Protein AF-A0ABD6IVL5-F1 (afdb_monomer)

Sequence (147 aa):
SGTNAHTIIEQAPPTEAEEPATAPGGLLPWVLSAKSGAALRDQARQLLAHVQDGTSPADVGFSLATTRSALRHRAAVIGETDDELRRELGLLAAGTPSPGVVQGRPGGKTGFLFSGQGSQRLGMGRELYEAFPVFADAYDEVCARLD

Structure (mmCIF, N/CA/C/O backbone):
data_AF-A0ABD6IVL5-F1
#
_entry.id   AF-A0ABD6IVL5-F1
#
loop_
_atom_site.group_PDB
_atom_site.id
_atom_site.type_symb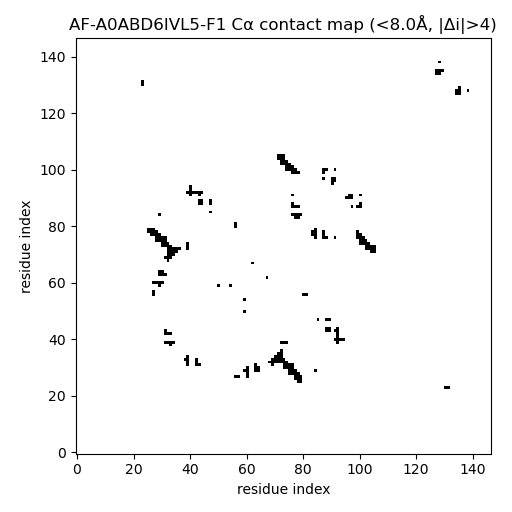ol
_atom_site.label_atom_id
_atom_site.label_alt_id
_atom_site.label_comp_id
_atom_site.label_asym_id
_atom_site.label_entity_id
_atom_site.label_seq_id
_atom_site.pdbx_PDB_ins_code
_atom_site.Cartn_x
_atom_site.Cartn_y
_atom_site.Cartn_z
_atom_site.occupancy
_atom_site.B_iso_or_equiv
_atom_site.auth_seq_id
_atom_site.auth_comp_id
_atom_site.auth_asym_id
_atom_site.auth_atom_id
_atom_site.pdbx_PDB_model_num
ATOM 1 N N . SER A 1 1 ? -44.577 -12.792 26.506 1.00 63.56 1 SER A N 1
ATOM 2 C CA . SER A 1 1 ? -43.918 -13.898 25.789 1.00 63.56 1 SER A CA 1
ATOM 3 C C . SER A 1 1 ? -42.431 -13.602 25.794 1.00 63.56 1 SER A C 1
ATOM 5 O O . SER A 1 1 ? -42.039 -12.621 25.179 1.00 63.56 1 SER A O 1
ATOM 7 N N . GLY A 1 2 ? -41.642 -14.296 26.618 1.00 74.25 2 GLY A N 1
ATOM 8 C CA . GLY A 1 2 ? -40.198 -14.061 26.731 1.00 74.25 2 GLY A CA 1
ATOM 9 C C . GLY A 1 2 ? -39.447 -15.078 25.882 1.00 74.25 2 GLY A C 1
ATOM 10 O O . GLY A 1 2 ? -39.468 -16.261 26.207 1.00 74.25 2 GLY A O 1
ATOM 11 N N . THR A 1 3 ? -38.835 -14.635 24.784 1.00 77.56 3 THR A N 1
ATOM 12 C CA . THR A 1 3 ? -38.035 -15.505 23.913 1.00 77.56 3 THR A CA 1
ATOM 13 C C . THR A 1 3 ? -36.635 -15.645 24.501 1.00 77.56 3 THR A C 1
ATOM 15 O O . THR A 1 3 ? -35.850 -14.702 24.449 1.00 77.56 3 THR A O 1
ATOM 18 N N . ASN A 1 4 ? -36.321 -16.816 25.056 1.00 82.31 4 ASN A N 1
ATOM 19 C CA . ASN A 1 4 ? -34.965 -17.154 25.482 1.00 82.31 4 ASN A CA 1
ATOM 20 C C . ASN A 1 4 ? -34.194 -17.756 24.301 1.00 82.31 4 ASN A C 1
ATOM 22 O O . ASN A 1 4 ? -34.684 -18.681 23.655 1.00 82.31 4 ASN A O 1
ATOM 26 N N . ALA A 1 5 ? -32.987 -17.252 24.046 1.00 85.88 5 ALA A N 1
ATOM 27 C CA . ALA A 1 5 ? -32.034 -17.828 23.103 1.00 85.88 5 ALA A CA 1
ATOM 28 C C . ALA A 1 5 ? -30.756 -18.224 23.856 1.00 85.88 5 ALA A C 1
ATOM 30 O O . ALA A 1 5 ? -30.273 -17.464 24.695 1.00 85.88 5 ALA A O 1
ATOM 31 N N . HIS A 1 6 ? -30.223 -19.409 23.559 1.00 87.25 6 HIS A N 1
ATOM 32 C CA . HIS A 1 6 ? -28.972 -19.917 24.115 1.00 87.25 6 HIS A CA 1
ATOM 33 C C . HIS A 1 6 ? -28.072 -20.390 22.972 1.00 87.25 6 HIS A C 1
ATOM 35 O O . HIS A 1 6 ? -28.524 -21.143 22.111 1.00 87.25 6 HIS A O 1
ATOM 41 N N . THR A 1 7 ? -26.815 -19.949 22.981 1.00 92.44 7 THR A N 1
ATOM 42 C CA . THR A 1 7 ? -25.803 -20.295 21.977 1.00 92.44 7 THR A CA 1
ATOM 43 C C . THR A 1 7 ? -24.557 -20.791 22.693 1.00 92.44 7 THR A C 1
ATOM 45 O O . THR A 1 7 ? -24.079 -20.133 23.616 1.00 92.44 7 THR A O 1
ATOM 48 N N . ILE A 1 8 ? -24.024 -21.924 22.240 1.00 91.38 8 ILE A N 1
ATOM 49 C CA . ILE A 1 8 ? -22.724 -22.448 22.662 1.00 91.38 8 ILE A CA 1
ATOM 50 C C . ILE A 1 8 ? -21.725 -22.108 21.555 1.00 91.38 8 ILE A C 1
ATOM 52 O O . ILE A 1 8 ? -21.992 -22.368 20.383 1.00 91.38 8 ILE A O 1
ATOM 56 N N . ILE A 1 9 ? -20.613 -21.476 21.925 1.00 94.31 9 ILE A N 1
ATOM 57 C CA . ILE A 1 9 ? -19.526 -21.108 21.015 1.00 94.31 9 ILE A CA 1
ATOM 58 C C . ILE A 1 9 ? -18.299 -21.902 21.436 1.00 94.31 9 ILE A C 1
ATOM 60 O O . ILE A 1 9 ? -17.935 -21.908 22.611 1.00 94.31 9 ILE A O 1
ATOM 64 N N . GLU A 1 10 ? -17.660 -22.537 20.465 1.00 93.38 10 GLU A N 1
ATOM 65 C CA . GLU A 1 10 ? -16.418 -23.278 20.642 1.00 93.38 10 GLU A CA 1
ATOM 66 C C . GLU A 1 10 ? -15.326 -22.683 19.747 1.00 93.38 10 GLU A C 1
ATOM 68 O O . GLU A 1 10 ? -15.604 -21.911 18.825 1.00 93.38 10 GLU A O 1
ATOM 73 N N . GLN A 1 11 ? -14.069 -23.011 20.047 1.00 92.62 11 GLN A N 1
ATOM 74 C CA . GLN A 1 11 ? -12.931 -22.568 19.244 1.00 92.62 11 GLN A CA 1
ATOM 75 C C . GLN A 1 11 ? -12.975 -23.181 17.839 1.00 92.62 11 GLN A C 1
ATOM 77 O O . GLN A 1 11 ? -13.388 -24.329 17.664 1.00 92.62 11 GLN A O 1
ATOM 82 N N . ALA A 1 12 ? -12.505 -22.431 16.842 1.00 90.50 12 ALA A N 1
ATOM 83 C CA . ALA A 1 12 ? -12.285 -22.997 15.518 1.00 90.50 12 ALA A CA 1
ATOM 84 C C . ALA A 1 12 ? -11.217 -24.110 15.591 1.00 90.50 12 ALA A C 1
ATOM 86 O O . ALA A 1 12 ? -10.306 -24.019 16.423 1.00 90.50 12 ALA A O 1
ATOM 87 N N . PRO A 1 13 ? -11.297 -25.146 14.734 1.00 90.19 13 PRO A N 1
ATOM 88 C CA . PRO A 1 13 ? -10.218 -26.116 14.594 1.00 90.19 13 PRO A CA 1
ATOM 89 C C . PRO A 1 13 ? -8.894 -25.404 14.283 1.00 90.19 13 PRO A C 1
ATOM 91 O O . PRO A 1 13 ? -8.913 -24.372 13.608 1.00 90.19 13 PRO A O 1
ATOM 94 N N . PRO A 1 14 ? -7.749 -25.929 14.748 1.00 85.38 14 PRO A N 1
ATOM 95 C CA . PRO A 1 14 ? -6.459 -25.348 14.414 1.00 85.38 14 PRO A CA 1
ATOM 96 C C . PRO A 1 14 ? -6.241 -25.411 12.898 1.00 85.38 14 PRO A C 1
ATOM 98 O O . PRO A 1 14 ? -6.346 -26.477 12.294 1.00 85.38 14 PRO A O 1
ATOM 101 N N . THR A 1 15 ? -5.945 -24.264 12.293 1.00 84.56 15 THR A N 1
ATOM 102 C CA . THR A 1 15 ? -5.495 -24.186 10.901 1.00 84.56 15 THR A CA 1
ATOM 103 C C . THR A 1 15 ? -3.998 -24.481 10.866 1.00 84.56 15 THR A C 1
ATOM 105 O O . THR A 1 15 ? -3.249 -23.895 11.651 1.00 84.56 15 THR A O 1
ATOM 108 N N . GLU A 1 16 ? -3.553 -25.375 9.978 1.00 79.38 16 GLU A N 1
ATOM 109 C CA . GLU A 1 16 ? -2.122 -25.546 9.705 1.00 79.38 16 GLU A CA 1
ATOM 110 C C . GLU A 1 16 ? -1.543 -24.218 9.211 1.00 79.38 16 GLU A C 1
ATOM 112 O O . GLU A 1 16 ? -2.074 -23.599 8.289 1.00 79.38 16 GLU A O 1
ATOM 117 N N . ALA A 1 17 ? -0.478 -23.755 9.866 1.00 69.12 17 ALA A N 1
ATOM 118 C CA . ALA A 1 17 ? 0.240 -22.578 9.412 1.00 69.12 17 ALA A CA 1
ATOM 119 C C . ALA A 1 17 ? 0.958 -22.939 8.109 1.00 69.12 17 ALA A C 1
ATOM 121 O O . ALA A 1 17 ? 1.885 -23.749 8.118 1.00 69.12 17 ALA A O 1
ATOM 122 N N . GLU A 1 18 ? 0.515 -22.360 6.995 1.00 71.06 18 GLU A N 1
ATOM 123 C CA . GLU A 1 18 ? 1.286 -22.403 5.756 1.00 71.06 18 GLU A CA 1
ATOM 124 C C . GLU A 1 18 ? 2.639 -21.726 5.997 1.00 71.06 18 GLU A C 1
ATOM 126 O O . GLU A 1 18 ? 2.718 -20.695 6.675 1.00 71.06 18 GLU A O 1
ATOM 131 N N . GLU A 1 19 ? 3.713 -22.315 5.463 1.00 64.00 19 GLU A N 1
ATOM 132 C CA . GLU A 1 19 ? 5.020 -21.668 5.502 1.00 64.00 19 GLU A CA 1
ATOM 133 C C . GLU A 1 19 ? 4.913 -20.314 4.791 1.00 64.00 19 GLU A C 1
ATOM 135 O O . GLU A 1 19 ? 4.469 -20.260 3.638 1.00 64.00 19 GLU A O 1
ATOM 140 N N . PRO A 1 20 ? 5.292 -19.208 5.456 1.00 61.81 20 PRO A N 1
ATOM 141 C CA . PRO A 1 20 ? 5.235 -17.905 4.829 1.00 61.81 20 PRO A CA 1
ATOM 142 C C . PRO A 1 20 ? 6.152 -17.921 3.610 1.00 61.81 20 PRO A C 1
ATOM 144 O O . PRO A 1 20 ? 7.355 -18.164 3.722 1.00 61.81 20 PRO A O 1
ATOM 147 N N . ALA A 1 21 ? 5.577 -17.664 2.435 1.00 62.47 21 ALA A N 1
ATOM 148 C CA . ALA A 1 21 ? 6.365 -17.473 1.232 1.00 62.47 21 ALA A CA 1
ATOM 149 C C . ALA A 1 21 ? 7.379 -16.352 1.490 1.00 62.47 21 ALA A C 1
ATOM 151 O O . ALA A 1 21 ? 7.008 -15.265 1.942 1.00 62.47 21 ALA A O 1
ATOM 152 N N . THR A 1 22 ? 8.655 -16.614 1.213 1.00 57.78 22 THR A N 1
ATOM 153 C CA . THR A 1 22 ? 9.712 -15.619 1.375 1.00 57.78 22 THR A CA 1
ATOM 154 C C . THR A 1 22 ? 9.425 -14.454 0.436 1.00 57.78 22 THR A C 1
ATOM 156 O O . THR A 1 22 ? 9.642 -14.546 -0.773 1.00 57.78 22 THR A O 1
ATOM 159 N N . ALA A 1 23 ? 8.908 -13.353 0.980 1.00 60.22 23 ALA A N 1
ATOM 160 C CA . ALA A 1 23 ? 8.843 -12.113 0.234 1.00 60.22 23 ALA A CA 1
ATOM 161 C C . ALA A 1 23 ? 10.284 -11.703 -0.117 1.00 60.22 23 ALA A C 1
ATOM 163 O O . ALA A 1 23 ? 11.166 -11.812 0.744 1.00 60.22 23 ALA A O 1
ATOM 164 N N . PRO A 1 24 ? 10.552 -11.236 -1.349 1.00 59.84 24 PRO A N 1
ATOM 165 C CA . PRO A 1 24 ? 11.810 -10.566 -1.626 1.00 59.84 24 PRO A CA 1
ATOM 166 C C . PRO A 1 24 ? 11.983 -9.453 -0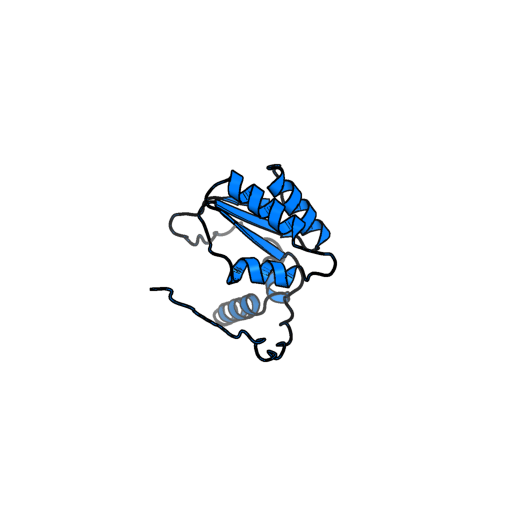.585 1.00 59.84 24 PRO A C 1
ATOM 168 O O . PRO A 1 24 ? 11.056 -8.673 -0.354 1.00 59.84 24 PRO A O 1
ATOM 171 N N . GLY A 1 25 ? 13.128 -9.430 0.099 1.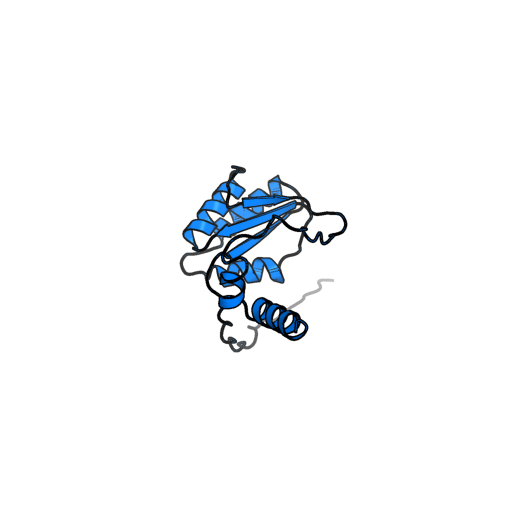00 67.12 25 GLY A N 1
ATOM 172 C CA . GLY A 1 25 ? 13.417 -8.392 1.087 1.00 67.12 25 GLY A CA 1
ATOM 173 C C . GLY A 1 25 ? 13.373 -6.995 0.458 1.00 67.12 25 GLY A C 1
ATOM 174 O O . GLY A 1 25 ? 13.561 -6.845 -0.748 1.00 67.12 25 GLY A O 1
ATOM 175 N N . GLY A 1 26 ? 13.128 -5.969 1.274 1.00 81.50 26 GLY A N 1
ATOM 176 C CA . GLY A 1 26 ? 13.127 -4.572 0.836 1.00 81.50 26 GLY A CA 1
ATOM 177 C C . GLY A 1 26 ? 11.922 -3.785 1.344 1.00 81.50 26 GLY A C 1
ATOM 178 O O . GLY A 1 26 ? 11.341 -4.104 2.379 1.00 81.50 26 GLY A O 1
ATOM 179 N N . LEU A 1 27 ? 11.563 -2.732 0.606 1.00 89.19 27 LEU A N 1
ATOM 180 C CA . LEU A 1 27 ? 10.505 -1.791 0.976 1.00 89.19 27 LEU A CA 1
ATOM 181 C C . LEU A 1 27 ? 9.125 -2.465 1.034 1.00 89.19 27 LEU A C 1
ATOM 183 O O . LEU A 1 27 ? 8.631 -3.000 0.039 1.00 89.19 27 LEU A O 1
ATOM 187 N N . LEU A 1 28 ? 8.459 -2.344 2.180 1.00 92.69 28 LEU A N 1
ATOM 188 C CA . LEU A 1 28 ? 7.110 -2.840 2.424 1.00 92.69 28 LEU A CA 1
ATOM 189 C C . LEU A 1 28 ? 6.095 -1.689 2.440 1.00 92.69 28 LEU A C 1
ATOM 191 O O . LEU A 1 28 ? 6.315 -0.679 3.112 1.00 92.69 28 LEU A O 1
ATOM 195 N N . PRO A 1 29 ? 4.950 -1.828 1.747 1.00 95.69 29 PRO A N 1
ATOM 196 C CA . PRO A 1 29 ? 3.866 -0.864 1.834 1.00 95.69 29 PRO A CA 1
ATOM 197 C C . PRO A 1 29 ? 2.835 -1.264 2.901 1.00 95.69 29 PRO A C 1
ATOM 199 O O . PRO A 1 29 ? 2.155 -2.285 2.794 1.00 95.69 29 PRO A O 1
ATOM 202 N N . TRP A 1 30 ? 2.615 -0.401 3.888 1.00 97.75 30 TRP A N 1
ATOM 203 C CA . TRP A 1 30 ? 1.418 -0.424 4.728 1.00 97.75 30 TRP A CA 1
ATOM 204 C C . TRP A 1 30 ? 0.361 0.494 4.121 1.00 97.75 30 TRP A C 1
ATOM 206 O O . TRP A 1 30 ? 0.469 1.723 4.154 1.00 97.75 30 TRP A O 1
ATOM 216 N N . VAL A 1 31 ? -0.671 -0.110 3.532 1.00 98.25 31 VAL A N 1
ATOM 217 C CA . VAL A 1 31 ? -1.756 0.619 2.867 1.00 98.25 31 VAL A CA 1
ATOM 218 C C . VAL A 1 31 ? -2.910 0.889 3.829 1.00 98.25 31 VAL A C 1
ATOM 220 O O . VAL A 1 31 ? -3.487 -0.014 4.425 1.00 98.25 31 VAL A O 1
ATOM 223 N N . LEU A 1 32 ? -3.287 2.156 3.972 1.00 98.50 32 LEU A N 1
ATOM 224 C CA . LEU A 1 32 ? -4.414 2.582 4.795 1.00 98.50 32 LEU A CA 1
ATOM 225 C C . LEU A 1 32 ? -5.467 3.251 3.927 1.00 98.50 32 LEU A C 1
ATOM 227 O O . LEU A 1 32 ? -5.162 3.933 2.945 1.00 98.50 32 LEU A O 1
ATOM 231 N N . SER A 1 33 ? -6.730 3.107 4.320 1.00 98.56 33 SER A N 1
ATOM 232 C CA . SER A 1 33 ? -7.801 3.868 3.699 1.00 98.56 33 SER A CA 1
ATOM 233 C C . SER A 1 33 ? -8.898 4.266 4.679 1.00 98.56 33 SER A C 1
ATOM 235 O O . SER A 1 33 ? -9.120 3.612 5.696 1.00 98.56 33 SER A O 1
ATOM 237 N N . ALA A 1 34 ? -9.589 5.363 4.374 1.00 98.38 34 ALA A N 1
ATOM 238 C CA . ALA A 1 34 ? -10.688 5.868 5.180 1.00 98.38 34 ALA A CA 1
ATOM 239 C C . ALA A 1 34 ? -11.711 6.662 4.353 1.00 98.38 34 ALA A C 1
ATOM 241 O O . ALA A 1 34 ? -11.517 6.997 3.178 1.00 98.38 34 ALA A O 1
ATOM 242 N N . LYS A 1 35 ? -12.833 7.003 4.997 1.00 97.94 35 LYS A N 1
ATOM 243 C CA . LYS A 1 35 ? -13.856 7.884 4.418 1.00 97.94 35 LYS A CA 1
ATOM 244 C C . LYS A 1 35 ? -13.466 9.364 4.506 1.00 97.94 35 LYS A C 1
ATOM 246 O O . LYS A 1 35 ? -14.041 10.171 3.800 1.00 97.94 35 LYS A O 1
ATOM 251 N N . SER A 1 36 ? -12.502 9.773 5.317 1.00 98.00 36 SER A N 1
ATOM 252 C CA . SER A 1 36 ? -12.064 11.174 5.362 1.00 98.00 36 SER A CA 1
ATOM 253 C C . SER A 1 36 ? -10.567 11.262 5.618 1.00 98.00 36 SER A C 1
ATOM 255 O O . SER A 1 36 ? -9.955 10.284 6.036 1.00 98.00 36 SER A O 1
ATOM 257 N N . GLY A 1 37 ? -9.969 12.432 5.375 1.00 97.38 37 GLY A N 1
ATOM 258 C CA . GLY A 1 37 ? -8.560 12.656 5.706 1.00 97.38 37 GLY A CA 1
ATOM 259 C C . GLY A 1 37 ? -8.305 12.571 7.214 1.00 97.38 37 GLY A C 1
ATOM 260 O O . GLY A 1 37 ? -7.301 12.010 7.624 1.00 97.38 37 GLY A O 1
ATOM 261 N N . ALA A 1 38 ? -9.240 13.055 8.038 1.00 98.19 38 ALA A N 1
ATOM 262 C CA . ALA A 1 38 ? -9.157 12.912 9.492 1.00 98.19 38 ALA A CA 1
ATOM 263 C C . ALA A 1 38 ? -9.248 11.440 9.915 1.00 98.19 38 ALA A C 1
ATOM 265 O O . ALA A 1 38 ? -8.363 10.954 10.605 1.00 98.19 38 ALA A O 1
ATOM 266 N N . ALA A 1 39 ? -10.231 10.702 9.390 1.00 98.44 39 ALA A N 1
ATOM 267 C CA . ALA A 1 39 ? -10.366 9.278 9.678 1.00 98.44 39 ALA A CA 1
ATOM 268 C C . ALA A 1 39 ? -9.150 8.466 9.198 1.00 98.44 39 ALA A C 1
ATOM 270 O O . ALA A 1 39 ? -8.813 7.469 9.816 1.00 98.44 39 ALA A O 1
ATOM 271 N N . LEU A 1 40 ? -8.459 8.888 8.131 1.00 98.50 40 LEU A N 1
ATOM 272 C CA . LEU A 1 40 ? -7.221 8.240 7.686 1.00 98.50 40 LEU A CA 1
ATOM 273 C C . LEU A 1 40 ? -6.096 8.390 8.720 1.00 98.50 40 LEU A C 1
ATOM 275 O O . LEU A 1 40 ? -5.392 7.425 9.002 1.00 98.50 40 LEU A O 1
ATOM 279 N N . ARG A 1 41 ? -5.968 9.575 9.329 1.00 98.56 41 ARG A N 1
ATOM 280 C CA . ARG A 1 41 ? -5.029 9.801 10.439 1.00 98.56 41 ARG A CA 1
ATOM 281 C C . ARG A 1 41 ? -5.422 9.014 11.686 1.00 98.56 41 ARG A C 1
ATOM 283 O O . ARG A 1 41 ? -4.557 8.513 12.396 1.00 98.56 41 ARG A O 1
ATOM 290 N N . ASP A 1 42 ? -6.718 8.865 11.936 1.00 98.56 42 ASP A N 1
ATOM 291 C CA . ASP A 1 42 ? -7.223 8.068 13.056 1.00 98.56 42 ASP A CA 1
ATOM 292 C C . ASP A 1 42 ? -6.918 6.579 12.856 1.00 98.56 42 ASP A C 1
ATOM 294 O O . ASP A 1 42 ? -6.452 5.932 13.792 1.00 98.56 42 ASP A O 1
ATOM 298 N N . GLN A 1 43 ? -7.078 6.058 11.632 1.00 98.31 43 GLN A N 1
ATOM 299 C CA . GLN A 1 43 ? -6.652 4.700 11.276 1.00 98.31 43 GLN A CA 1
ATOM 300 C C . GLN A 1 43 ? -5.149 4.507 11.506 1.00 98.31 43 GLN A C 1
ATOM 302 O O . GLN A 1 43 ? -4.752 3.475 12.037 1.00 98.31 43 GLN A O 1
ATOM 307 N N . ALA A 1 44 ? -4.320 5.497 11.154 1.00 98.44 44 ALA A N 1
ATOM 308 C CA . ALA A 1 44 ? -2.882 5.435 11.401 1.00 98.44 44 ALA A CA 1
ATOM 309 C C . ALA A 1 44 ? -2.552 5.367 12.902 1.00 98.44 44 ALA A C 1
ATOM 311 O O . ALA A 1 44 ? -1.754 4.528 13.312 1.00 98.44 44 ALA A O 1
ATOM 312 N N . ARG A 1 45 ? -3.221 6.174 13.742 1.00 98.50 45 ARG A N 1
ATOM 313 C CA . ARG A 1 45 ? -3.068 6.116 15.210 1.00 98.50 45 ARG A CA 1
ATOM 314 C C . ARG A 1 45 ? -3.490 4.770 15.791 1.00 98.50 45 ARG A C 1
ATOM 316 O O . ARG A 1 45 ? -2.799 4.236 16.650 1.00 98.50 45 ARG A O 1
ATOM 323 N N . GLN A 1 46 ? -4.619 4.232 15.333 1.00 97.88 46 GLN A N 1
ATOM 324 C CA . GLN A 1 46 ? -5.117 2.936 15.794 1.00 97.88 46 GLN A CA 1
ATOM 325 C C . GLN A 1 46 ? -4.182 1.799 15.394 1.00 97.88 46 GLN A C 1
ATOM 327 O O . GLN A 1 46 ? -3.898 0.936 16.217 1.00 97.88 46 GLN A O 1
ATOM 332 N N . LEU A 1 47 ? -3.674 1.817 14.158 1.00 97.38 47 LEU A N 1
ATOM 333 C CA . LEU A 1 47 ? -2.700 0.833 13.702 1.00 97.38 47 LEU A CA 1
ATOM 334 C C . LEU A 1 47 ? -1.415 0.917 14.533 1.00 97.38 47 LEU A C 1
ATOM 336 O O . LEU A 1 47 ? -0.963 -0.107 15.029 1.00 97.38 47 LEU A O 1
ATOM 340 N N . LEU A 1 48 ? -0.885 2.120 14.770 1.00 96.12 48 LEU A N 1
ATOM 341 C CA . LEU A 1 48 ? 0.326 2.310 15.574 1.00 96.12 48 LEU A CA 1
ATOM 342 C C . LEU A 1 48 ? 0.170 1.774 17.007 1.00 96.12 48 LEU A C 1
ATOM 344 O O . LEU A 1 48 ? 1.109 1.205 17.548 1.00 96.12 48 LEU A O 1
ATOM 348 N N . ALA A 1 49 ? -1.017 1.922 17.605 1.00 95.56 49 ALA A N 1
ATOM 349 C CA . ALA A 1 49 ? -1.321 1.364 18.924 1.00 95.56 49 ALA A CA 1
ATOM 350 C C . ALA A 1 49 ? -1.523 -0.163 18.912 1.00 95.56 49 ALA A C 1
ATOM 352 O O . ALA A 1 49 ? -1.419 -0.805 19.956 1.00 95.56 49 ALA A O 1
ATOM 353 N N . HIS A 1 50 ? -1.856 -0.741 17.756 1.00 93.44 50 HIS A N 1
ATOM 354 C CA . HIS A 1 50 ? -2.146 -2.163 17.616 1.00 93.44 50 HIS A CA 1
ATOM 355 C C . HIS A 1 50 ? -0.895 -2.995 17.330 1.00 93.44 50 HIS A C 1
ATOM 357 O O . HIS A 1 50 ? -0.749 -4.064 17.918 1.00 93.44 50 HIS A O 1
ATOM 363 N N . VAL A 1 51 ? 0.002 -2.515 16.462 1.00 91.00 51 VAL A N 1
ATOM 364 C CA . VAL A 1 51 ? 1.233 -3.240 16.119 1.00 91.00 51 VAL A CA 1
ATOM 365 C C . VAL A 1 51 ? 2.141 -3.285 17.351 1.00 91.00 51 VAL A C 1
ATOM 367 O O . VAL A 1 51 ? 2.585 -2.249 17.843 1.00 91.00 51 VAL A O 1
ATOM 370 N N . GLN A 1 52 ? 2.418 -4.485 17.857 1.00 88.94 52 GLN A N 1
ATOM 371 C CA . GLN A 1 52 ? 3.302 -4.718 19.005 1.00 88.94 52 GLN A CA 1
ATOM 372 C C . GLN A 1 52 ? 4.705 -5.101 18.537 1.00 88.94 52 GLN A C 1
ATOM 374 O O . GLN A 1 52 ? 4.883 -5.504 17.385 1.00 88.94 52 GLN A O 1
ATOM 379 N N . ASP A 1 53 ? 5.692 -4.996 19.419 1.00 84.00 53 ASP A N 1
ATOM 380 C CA . ASP A 1 53 ? 7.048 -5.466 19.135 1.00 84.00 53 ASP A CA 1
ATOM 381 C C . ASP A 1 53 ? 7.032 -6.959 18.768 1.00 84.00 53 ASP A C 1
ATOM 383 O O . ASP A 1 53 ? 6.310 -7.757 19.369 1.00 84.00 53 ASP A O 1
ATOM 387 N N . GLY A 1 54 ? 7.800 -7.333 17.744 1.00 83.94 54 GLY A N 1
ATOM 388 C CA . GLY A 1 54 ? 7.837 -8.704 17.222 1.00 83.94 54 GLY A CA 1
ATOM 389 C C . GLY A 1 54 ? 6.697 -9.066 16.262 1.00 83.94 54 GLY A C 1
ATOM 390 O O . GLY A 1 54 ? 6.691 -10.176 15.733 1.00 83.94 54 GLY A O 1
ATOM 391 N N . THR A 1 55 ? 5.759 -8.152 15.983 1.00 89.94 55 THR A N 1
ATOM 392 C CA . THR A 1 55 ? 4.798 -8.341 14.884 1.00 89.94 55 THR A CA 1
ATOM 393 C C . THR A 1 55 ? 5.539 -8.263 13.550 1.00 89.94 55 THR A C 1
ATOM 395 O O . THR A 1 55 ? 6.252 -7.294 13.304 1.00 89.94 55 THR A O 1
ATOM 398 N N . SER A 1 56 ? 5.349 -9.247 12.670 1.00 90.88 56 SER A N 1
ATOM 399 C CA . SER A 1 56 ? 5.924 -9.232 11.319 1.00 90.88 56 SER A CA 1
ATOM 400 C C . SER A 1 56 ? 5.393 -8.036 10.509 1.00 90.88 56 SER A C 1
ATOM 402 O O . SER A 1 56 ? 4.183 -7.954 10.262 1.00 90.88 56 SER A O 1
ATOM 404 N N . PRO A 1 57 ? 6.257 -7.116 10.035 1.00 92.62 57 PRO A N 1
ATOM 405 C CA . PRO A 1 57 ? 5.808 -5.988 9.222 1.00 92.62 57 PRO A CA 1
ATOM 406 C C . PRO A 1 57 ? 5.201 -6.418 7.884 1.00 92.62 57 PRO A C 1
ATOM 408 O O . PRO A 1 57 ? 4.293 -5.754 7.373 1.00 92.62 57 PRO A O 1
ATOM 411 N N . ALA A 1 58 ? 5.670 -7.542 7.334 1.00 92.00 58 ALA A N 1
ATOM 412 C CA . ALA A 1 58 ? 5.127 -8.128 6.117 1.00 92.00 58 ALA A CA 1
ATOM 413 C C . ALA A 1 58 ? 3.688 -8.622 6.331 1.00 92.00 58 ALA A C 1
ATOM 415 O O . ALA A 1 58 ? 2.821 -8.316 5.515 1.00 92.00 58 ALA A O 1
ATOM 416 N N . ASP A 1 59 ? 3.399 -9.274 7.462 1.00 91.69 59 ASP A N 1
ATOM 417 C CA . ASP A 1 59 ? 2.053 -9.777 7.774 1.00 91.69 59 ASP A CA 1
ATOM 418 C C . ASP A 1 59 ? 1.066 -8.630 8.002 1.00 91.69 59 ASP A C 1
ATOM 420 O O . ASP A 1 59 ? -0.091 -8.698 7.574 1.00 91.69 59 ASP A O 1
ATOM 424 N N . VAL A 1 60 ? 1.524 -7.537 8.627 1.00 94.81 60 VAL A N 1
ATOM 425 C CA . VAL A 1 60 ? 0.738 -6.303 8.761 1.00 94.81 60 VAL A CA 1
ATOM 426 C C . VAL A 1 60 ? 0.425 -5.730 7.382 1.00 94.81 60 VAL A C 1
ATOM 428 O O . VAL A 1 60 ? -0.741 -5.469 7.082 1.00 94.81 60 VAL A O 1
ATOM 431 N N . GLY A 1 61 ? 1.436 -5.574 6.522 1.00 94.94 61 GLY A N 1
ATOM 432 C CA . GLY A 1 61 ? 1.267 -5.068 5.159 1.00 94.94 61 GLY A CA 1
ATOM 433 C C . GLY A 1 61 ? 0.309 -5.927 4.333 1.00 94.94 61 GLY A C 1
ATOM 434 O O . GLY A 1 61 ? -0.644 -5.408 3.744 1.00 94.94 61 GLY A O 1
ATOM 435 N N . PHE A 1 62 ? 0.494 -7.247 4.364 1.00 94.56 62 PHE A N 1
ATOM 436 C CA . PHE A 1 62 ? -0.370 -8.219 3.701 1.00 94.56 62 PHE A CA 1
ATOM 437 C C . PHE A 1 62 ? -1.813 -8.127 4.202 1.00 94.56 62 PHE A C 1
ATOM 439 O O . PHE A 1 62 ? -2.746 -8.012 3.403 1.00 94.56 62 PHE A O 1
ATOM 446 N N . SER A 1 63 ? -2.009 -8.104 5.522 1.00 95.31 63 SER A N 1
ATOM 447 C CA . SER A 1 63 ? -3.333 -8.001 6.140 1.00 95.31 63 SER A CA 1
ATOM 448 C C . SER A 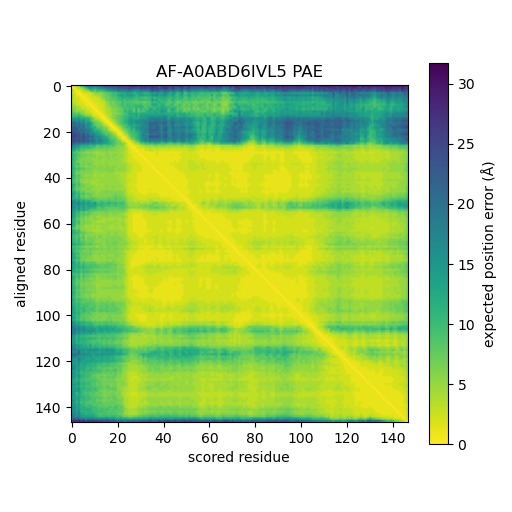1 63 ? -4.033 -6.700 5.756 1.00 95.31 63 SER A C 1
ATOM 450 O O . SER A 1 63 ? -5.226 -6.701 5.440 1.00 95.31 63 SER A O 1
ATOM 452 N N . LEU A 1 64 ? -3.306 -5.582 5.746 1.00 97.25 64 LEU A N 1
ATOM 453 C CA . LEU A 1 64 ? -3.820 -4.284 5.316 1.00 97.25 64 LEU A CA 1
ATOM 454 C C . LEU A 1 64 ? -4.239 -4.293 3.841 1.00 97.25 64 LEU A C 1
ATOM 456 O O . LEU A 1 64 ? -5.283 -3.734 3.507 1.00 97.25 64 LEU A O 1
ATOM 460 N N . ALA A 1 65 ? -3.460 -4.940 2.974 1.00 96.88 65 ALA A N 1
ATOM 461 C CA . ALA A 1 65 ? -3.715 -4.985 1.538 1.00 96.88 65 ALA A CA 1
ATOM 462 C C . ALA A 1 65 ? -4.870 -5.919 1.146 1.00 96.88 65 ALA A C 1
ATOM 464 O O . ALA A 1 65 ? -5.593 -5.624 0.195 1.00 96.88 65 ALA A O 1
ATOM 465 N N . THR A 1 66 ? -5.051 -7.032 1.860 1.00 96.62 66 THR A N 1
ATOM 466 C CA . THR A 1 66 ? -5.939 -8.127 1.425 1.00 96.62 66 THR A CA 1
ATOM 467 C C . THR A 1 66 ? -7.231 -8.236 2.232 1.00 96.62 66 THR A C 1
ATOM 469 O O . THR A 1 66 ? -8.250 -8.668 1.697 1.00 96.62 66 THR A O 1
ATOM 472 N N . THR A 1 67 ? -7.235 -7.805 3.499 1.00 96.19 67 THR A N 1
ATOM 473 C CA . THR A 1 67 ? -8.392 -7.985 4.402 1.00 96.19 67 THR A CA 1
ATOM 474 C C . THR A 1 67 ? -9.190 -6.705 4.648 1.00 96.19 67 THR A C 1
ATOM 476 O O . THR A 1 67 ? -10.293 -6.748 5.198 1.00 96.19 67 THR A O 1
ATOM 479 N N . ARG A 1 68 ? -8.646 -5.535 4.287 1.00 96.06 68 ARG A N 1
ATOM 480 C CA . ARG A 1 68 ? -9.283 -4.235 4.537 1.00 96.06 68 ARG A CA 1
ATOM 481 C C . ARG A 1 68 ? -9.939 -3.688 3.277 1.00 96.06 68 ARG A C 1
ATOM 483 O O . ARG A 1 68 ? -9.397 -3.743 2.181 1.00 96.06 68 ARG A O 1
ATOM 490 N N . SER A 1 69 ? -11.121 -3.096 3.444 1.00 96.12 69 SER A N 1
ATOM 491 C CA . SER A 1 69 ? -11.805 -2.405 2.349 1.00 96.12 69 SER A CA 1
ATOM 492 C C . SER A 1 69 ? -11.001 -1.195 1.8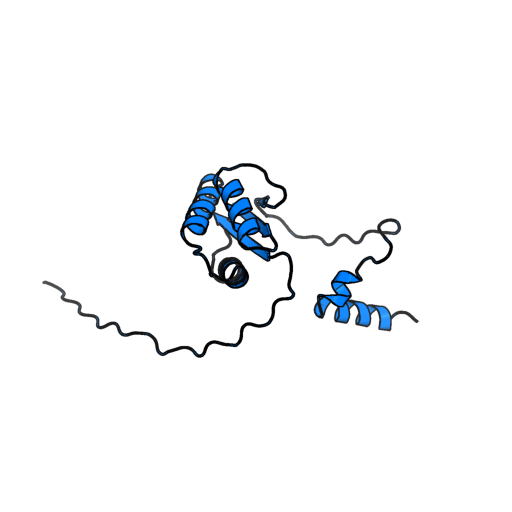63 1.00 96.12 69 SER A C 1
ATOM 494 O O . SER A 1 69 ? -10.552 -0.386 2.672 1.00 96.12 69 SER A O 1
ATOM 496 N N . ALA A 1 70 ? -10.900 -1.016 0.545 1.00 94.81 70 ALA A N 1
ATOM 497 C CA . ALA A 1 70 ? -10.171 0.092 -0.070 1.00 94.81 70 ALA A CA 1
ATOM 498 C C . ALA A 1 70 ? -11.060 1.337 -0.287 1.00 94.81 70 ALA A C 1
ATOM 500 O O . ALA A 1 70 ? -11.686 1.516 -1.333 1.00 94.81 70 ALA A O 1
ATOM 501 N N . LEU A 1 71 ? -11.089 2.239 0.694 1.00 96.88 71 LEU A N 1
ATOM 502 C CA . LEU A 1 71 ? -11.890 3.470 0.700 1.00 96.88 71 LEU A CA 1
ATOM 503 C C . LEU A 1 71 ? -11.230 4.630 -0.076 1.00 96.88 71 LEU A C 1
ATOM 505 O O . LEU A 1 71 ? -10.136 4.503 -0.623 1.00 96.88 71 LEU A O 1
ATOM 509 N N . ARG A 1 72 ? -11.929 5.772 -0.163 1.00 96.19 72 ARG A N 1
ATOM 510 C CA . ARG A 1 72 ? -11.583 6.885 -1.071 1.00 96.19 72 ARG A CA 1
ATOM 511 C C . ARG A 1 72 ? -10.362 7.713 -0.655 1.00 96.19 72 ARG A C 1
ATOM 513 O O . ARG A 1 72 ? -9.689 8.245 -1.525 1.00 96.19 72 ARG A O 1
ATOM 520 N N . HIS A 1 73 ? -10.108 7.887 0.643 1.00 98.12 73 HIS A N 1
ATOM 521 C CA . HIS A 1 73 ? -8.883 8.529 1.124 1.00 98.12 73 HIS A CA 1
ATOM 522 C C . HIS A 1 73 ? -7.883 7.428 1.397 1.00 98.12 73 HIS A C 1
ATOM 524 O O . HIS A 1 73 ? -8.200 6.553 2.196 1.00 98.12 73 HIS A O 1
ATOM 530 N N . ARG A 1 74 ? -6.725 7.456 0.742 1.00 98.12 74 ARG A N 1
ATOM 531 C CA . ARG A 1 74 ? -5.714 6.406 0.858 1.00 98.12 74 ARG A CA 1
ATOM 532 C C . ARG A 1 74 ? -4.363 6.985 1.239 1.00 98.12 74 ARG A C 1
ATOM 534 O O . ARG A 1 74 ? -4.035 8.101 0.832 1.00 98.12 74 ARG A O 1
ATOM 541 N N . ALA A 1 75 ? -3.604 6.202 1.989 1.00 98.38 75 ALA A N 1
ATOM 542 C CA . ALA A 1 75 ? -2.186 6.408 2.2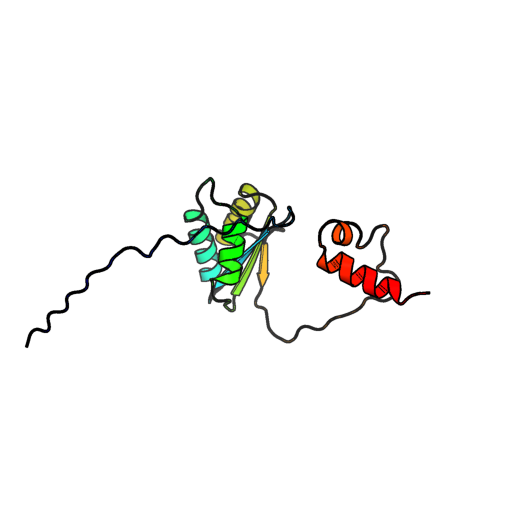16 1.00 98.38 75 ALA A CA 1
ATOM 543 C C . ALA A 1 75 ? -1.436 5.094 1.978 1.00 98.38 75 ALA A C 1
ATOM 545 O O . ALA A 1 75 ? -1.959 4.027 2.297 1.00 98.38 75 ALA A O 1
ATOM 546 N N . ALA A 1 76 ? -0.223 5.185 1.449 1.00 98.12 76 ALA A N 1
ATOM 547 C CA . ALA A 1 76 ? 0.779 4.135 1.526 1.00 98.12 76 ALA A CA 1
ATOM 548 C C . ALA A 1 76 ? 1.927 4.657 2.392 1.00 98.12 76 ALA A C 1
ATOM 550 O O . ALA A 1 76 ? 2.489 5.712 2.094 1.00 98.12 76 ALA A O 1
ATOM 551 N N . VAL A 1 77 ? 2.214 3.942 3.474 1.00 98.19 77 VAL A N 1
ATOM 552 C CA . VAL A 1 77 ? 3.381 4.143 4.335 1.00 98.19 77 VAL A CA 1
ATOM 553 C C . VAL A 1 77 ? 4.430 3.130 3.891 1.00 98.19 77 VAL A C 1
ATOM 555 O O . VAL A 1 77 ? 4.110 1.949 3.802 1.00 98.19 77 VAL A O 1
ATOM 558 N N . ILE A 1 78 ? 5.631 3.582 3.545 1.00 97.12 78 ILE A N 1
ATOM 559 C CA . ILE A 1 78 ? 6.667 2.762 2.906 1.00 97.12 78 ILE A CA 1
ATOM 560 C C . ILE A 1 78 ? 7.923 2.776 3.783 1.00 97.12 78 ILE A C 1
ATOM 562 O O . ILE A 1 78 ? 8.381 3.849 4.173 1.00 97.12 78 ILE A O 1
ATOM 566 N N . GLY A 1 79 ? 8.482 1.599 4.064 1.00 95.00 79 GLY A N 1
ATOM 567 C CA . GLY A 1 79 ? 9.729 1.434 4.817 1.00 95.00 79 GLY A CA 1
ATOM 568 C C . GLY A 1 79 ? 10.264 0.006 4.722 1.00 95.00 79 GLY A C 1
ATOM 569 O O . GLY A 1 79 ? 9.526 -0.899 4.336 1.00 95.00 79 GLY A O 1
ATOM 570 N N . GLU A 1 80 ? 11.539 -0.198 5.039 1.00 91.50 80 GLU A N 1
ATOM 571 C CA . GLU A 1 80 ? 12.191 -1.520 5.011 1.00 91.50 80 GLU A CA 1
ATOM 572 C C . GLU A 1 80 ? 12.161 -2.202 6.381 1.00 91.50 80 GLU A C 1
ATOM 574 O O . GLU A 1 80 ? 12.203 -3.428 6.482 1.00 91.50 80 GLU A O 1
ATOM 579 N N . THR A 1 81 ? 12.067 -1.406 7.447 1.00 90.31 81 THR A N 1
ATOM 580 C CA . THR A 1 81 ? 12.103 -1.878 8.834 1.00 90.31 81 THR A CA 1
ATOM 581 C C . THR A 1 81 ? 10.835 -1.507 9.598 1.00 90.31 81 THR A C 1
ATOM 583 O O . THR A 1 81 ? 10.124 -0.564 9.244 1.00 90.31 81 THR A O 1
ATOM 586 N N . ASP A 1 82 ? 10.558 -2.240 10.681 1.00 91.44 82 ASP A N 1
ATOM 587 C CA . ASP A 1 82 ? 9.439 -1.937 11.585 1.00 91.44 82 ASP A CA 1
ATOM 588 C C . ASP A 1 82 ? 9.545 -0.510 12.157 1.00 91.44 82 ASP A C 1
ATOM 590 O O . ASP A 1 82 ? 8.568 0.239 12.154 1.00 91.44 82 ASP A O 1
ATOM 594 N N . ASP A 1 83 ? 10.750 -0.087 12.551 1.00 92.88 83 ASP A N 1
ATOM 595 C CA . ASP A 1 83 ? 11.008 1.258 13.077 1.00 92.88 83 ASP A CA 1
ATOM 596 C C . ASP A 1 83 ? 10.703 2.355 12.050 1.00 92.88 83 ASP A C 1
ATOM 598 O O . ASP A 1 83 ? 10.071 3.367 12.374 1.00 92.88 83 ASP A O 1
ATOM 602 N N . GLU A 1 84 ? 11.116 2.163 10.794 1.00 94.56 84 GLU A N 1
ATOM 603 C CA . GLU A 1 84 ? 10.799 3.091 9.709 1.00 94.56 84 GLU A CA 1
ATOM 604 C C . GLU A 1 84 ? 9.296 3.172 9.465 1.00 94.56 84 GLU A C 1
ATOM 606 O O . GLU A 1 84 ? 8.742 4.272 9.421 1.00 94.56 84 GLU A O 1
ATOM 611 N N . LEU A 1 85 ? 8.623 2.024 9.368 1.00 95.94 85 LEU A N 1
ATOM 612 C CA . LEU A 1 85 ? 7.182 1.952 9.142 1.00 95.94 85 LEU A CA 1
ATOM 613 C C . LEU A 1 85 ? 6.404 2.626 10.274 1.00 95.94 85 LEU A C 1
ATOM 615 O O . LEU A 1 85 ? 5.508 3.429 10.009 1.00 95.94 85 LEU A O 1
ATOM 619 N N . ARG A 1 86 ? 6.770 2.384 11.536 1.00 96.06 86 ARG A N 1
ATOM 620 C CA . ARG A 1 86 ? 6.154 3.034 12.703 1.00 96.06 86 ARG A CA 1
ATOM 621 C C . ARG A 1 86 ? 6.399 4.533 12.727 1.00 96.06 86 ARG A C 1
ATOM 623 O O . ARG A 1 86 ? 5.470 5.295 13.006 1.00 96.06 86 ARG A O 1
ATOM 630 N N . ARG A 1 87 ? 7.624 4.972 12.422 1.00 96.50 87 ARG A N 1
ATOM 631 C CA . ARG A 1 87 ? 7.976 6.396 12.344 1.00 96.50 87 ARG A CA 1
ATOM 632 C C . ARG A 1 87 ? 7.129 7.100 11.288 1.00 96.50 87 ARG A C 1
ATOM 634 O O . ARG A 1 87 ? 6.507 8.120 11.581 1.00 96.50 87 ARG A O 1
ATOM 641 N N . GLU A 1 88 ? 7.070 6.549 10.082 1.00 97.81 88 GLU A N 1
ATOM 642 C CA . GLU A 1 88 ? 6.300 7.103 8.965 1.00 97.81 88 GLU A CA 1
ATOM 643 C C . GLU A 1 88 ? 4.785 7.065 9.229 1.00 97.81 88 GLU A C 1
ATOM 645 O O . GLU A 1 88 ? 4.068 8.036 8.966 1.00 97.81 88 GLU A O 1
ATOM 650 N N . LEU A 1 89 ? 4.288 5.997 9.855 1.00 97.75 89 LEU A N 1
ATOM 651 C CA . LEU A 1 89 ? 2.899 5.891 10.299 1.00 97.75 89 LEU A CA 1
ATOM 652 C C . LEU A 1 89 ? 2.552 6.948 11.362 1.00 97.75 89 LEU A C 1
ATOM 654 O O . LEU A 1 89 ? 1.464 7.529 11.325 1.00 97.75 89 LEU A O 1
ATOM 658 N N . GLY A 1 90 ? 3.480 7.243 12.276 1.00 98.12 90 GLY A N 1
ATOM 659 C CA . GLY A 1 90 ? 3.366 8.326 13.253 1.00 98.12 90 GLY A CA 1
ATOM 660 C C . GLY A 1 90 ? 3.279 9.708 12.596 1.00 98.12 90 GLY A C 1
ATOM 661 O O . GLY A 1 90 ? 2.446 10.530 12.989 1.00 98.12 90 GLY A O 1
ATOM 662 N N . LEU A 1 91 ? 4.067 9.952 11.545 1.00 98.44 91 LEU A N 1
ATOM 663 C CA . LEU A 1 91 ? 3.995 11.190 10.759 1.00 98.44 91 LEU A CA 1
ATOM 664 C C . LEU A 1 91 ? 2.647 11.316 10.036 1.00 98.44 91 LEU A C 1
ATOM 666 O O . LEU A 1 91 ? 2.017 12.376 10.101 1.00 98.44 91 LEU A O 1
ATOM 670 N N . LEU A 1 92 ? 2.136 10.227 9.449 1.00 98.44 92 LEU A N 1
ATOM 671 C CA . LEU A 1 92 ? 0.789 10.193 8.871 1.00 98.44 92 LEU A CA 1
ATOM 672 C C . LEU A 1 92 ? -0.283 10.508 9.925 1.00 98.44 92 LEU A C 1
ATOM 674 O O . LEU A 1 92 ? -1.160 11.337 9.681 1.00 98.44 92 LEU A O 1
ATOM 678 N N . ALA A 1 93 ? -0.204 9.889 11.103 1.00 98.38 93 ALA A N 1
ATOM 679 C CA . ALA A 1 93 ? -1.112 10.127 12.223 1.00 98.38 93 ALA A CA 1
ATOM 680 C C . ALA A 1 93 ? -1.120 11.595 12.686 1.00 98.38 93 ALA A C 1
ATOM 682 O O . ALA A 1 93 ? -2.188 12.150 12.959 1.00 98.38 93 ALA A O 1
ATOM 683 N N . ALA A 1 94 ? 0.049 12.237 12.731 1.00 98.00 94 ALA A N 1
ATOM 684 C CA . ALA A 1 94 ? 0.197 13.653 13.063 1.00 98.00 94 ALA A CA 1
ATOM 685 C C . ALA A 1 94 ? -0.259 14.595 11.931 1.00 98.00 94 ALA A C 1
ATOM 687 O O . ALA A 1 94 ? -0.500 15.777 12.166 1.00 98.00 94 ALA A O 1
ATOM 688 N N . GLY A 1 95 ? -0.419 14.083 10.706 1.00 96.88 95 GLY A N 1
ATOM 689 C CA . GLY A 1 95 ? -0.690 14.896 9.520 1.00 96.88 95 GLY A CA 1
ATOM 690 C C . GLY A 1 95 ? 0.542 15.643 9.004 1.00 96.88 95 GLY A C 1
ATOM 691 O O . GLY A 1 95 ? 0.393 16.634 8.290 1.00 96.88 95 GLY A O 1
ATOM 692 N N . THR A 1 96 ? 1.738 15.173 9.354 1.00 97.88 96 THR A N 1
ATOM 693 C CA . THR A 1 96 ? 3.016 15.756 8.941 1.00 97.88 96 THR A CA 1
ATOM 694 C C . THR A 1 96 ? 3.458 15.141 7.608 1.00 97.88 96 THR A C 1
ATOM 696 O O . THR A 1 96 ? 3.487 13.914 7.494 1.00 97.88 96 THR A O 1
ATOM 699 N N . PRO A 1 97 ? 3.802 15.945 6.582 1.00 95.50 97 PRO A N 1
ATOM 700 C CA . PRO A 1 97 ? 4.347 15.429 5.327 1.00 95.50 97 PRO A CA 1
ATOM 701 C C . PRO A 1 97 ? 5.657 14.665 5.541 1.00 95.50 97 PRO A C 1
ATOM 703 O O . PRO A 1 97 ? 6.492 15.084 6.339 1.00 95.50 97 PRO A O 1
ATOM 706 N N . SER A 1 98 ? 5.849 13.578 4.795 1.00 96.75 98 SER A N 1
ATOM 707 C CA . SER A 1 98 ? 7.056 12.758 4.868 1.00 96.75 98 SER A CA 1
ATOM 708 C C . SER A 1 98 ? 7.324 12.048 3.539 1.00 96.75 98 SER A C 1
ATOM 710 O O . SER A 1 98 ? 6.358 11.655 2.880 1.00 96.75 98 SER A O 1
ATOM 712 N N . PRO A 1 99 ? 8.592 11.858 3.125 1.00 94.25 99 PRO A N 1
ATOM 713 C CA . PRO A 1 99 ? 8.918 11.125 1.900 1.00 94.25 99 PRO A CA 1
ATOM 714 C C . PRO A 1 99 ? 8.449 9.662 1.920 1.00 94.25 99 PRO A C 1
ATOM 716 O O . PRO A 1 99 ? 8.123 9.130 0.863 1.00 94.25 99 PRO A O 1
ATOM 719 N N . GLY A 1 100 ? 8.359 9.029 3.096 1.00 96.00 100 GLY A N 1
ATOM 720 C CA . GLY A 1 100 ? 7.865 7.655 3.245 1.00 96.00 100 GLY A CA 1
ATOM 721 C C . GLY A 1 100 ? 6.338 7.523 3.233 1.00 96.00 100 GLY A C 1
ATOM 722 O O . GLY A 1 100 ? 5.821 6.426 3.428 1.00 96.00 100 GLY A O 1
ATOM 723 N N . VAL A 1 101 ? 5.593 8.616 3.016 1.00 98.00 101 VAL A N 1
ATOM 724 C CA . VAL A 1 101 ? 4.125 8.613 3.034 1.00 98.00 101 VAL A CA 1
ATOM 725 C C . VAL A 1 101 ? 3.565 9.209 1.749 1.00 98.00 101 VAL A C 1
ATOM 727 O O . VAL A 1 101 ? 3.634 10.414 1.504 1.00 98.00 101 VAL A O 1
ATOM 730 N N . VAL A 1 102 ? 2.886 8.376 0.965 1.00 97.62 102 VAL A N 1
ATOM 731 C CA . VAL A 1 102 ? 2.144 8.809 -0.224 1.00 97.62 102 VAL A CA 1
ATOM 732 C C . VAL A 1 102 ? 0.658 8.851 0.107 1.00 97.62 102 VAL A C 1
ATOM 734 O O . VAL A 1 102 ? 0.071 7.828 0.444 1.00 97.62 102 VAL A O 1
ATOM 737 N N . GLN A 1 103 ? 0.023 10.020 -0.010 1.00 97.19 103 GLN A N 1
ATOM 738 C CA . GLN A 1 103 ? -1.419 10.189 0.206 1.00 97.19 103 GLN A CA 1
ATOM 739 C C . GLN A 1 103 ? -2.138 10.531 -1.095 1.00 97.19 103 GLN A C 1
ATOM 741 O O . GLN A 1 103 ? -1.630 11.281 -1.926 1.00 97.19 103 GLN A O 1
ATOM 746 N N . GLY A 1 104 ? -3.365 10.041 -1.253 1.00 95.62 104 GLY A N 1
ATOM 747 C CA . GLY A 1 104 ? -4.153 10.335 -2.441 1.00 95.62 104 GLY A CA 1
ATOM 748 C C . GLY A 1 104 ? -5.627 9.976 -2.331 1.00 95.62 104 GLY A C 1
ATOM 749 O O . GLY A 1 104 ? -6.093 9.344 -1.379 1.00 95.62 104 GLY A O 1
ATOM 750 N N . ARG A 1 105 ? -6.375 10.398 -3.351 1.00 95.50 105 ARG A N 1
ATOM 751 C CA . ARG A 1 105 ? -7.755 9.975 -3.608 1.00 95.50 105 ARG A CA 1
ATOM 752 C C . ARG A 1 105 ? -7.821 9.446 -5.037 1.00 95.50 105 ARG A C 1
ATOM 754 O O . ARG A 1 105 ? -8.172 10.211 -5.934 1.00 95.50 105 ARG A O 1
ATOM 761 N N . PRO A 1 106 ? -7.383 8.197 -5.273 1.00 88.25 106 PRO A N 1
ATOM 762 C CA . PRO A 1 106 ? -7.298 7.679 -6.628 1.00 88.25 106 PRO A CA 1
ATOM 763 C C . PRO A 1 106 ? -8.683 7.649 -7.279 1.00 88.25 106 PRO A C 1
ATOM 765 O O . PRO A 1 106 ? -9.688 7.346 -6.633 1.00 88.25 106 PRO A O 1
ATOM 768 N N . GLY A 1 107 ? -8.710 7.965 -8.567 1.00 87.19 107 GLY A N 1
ATOM 769 C CA . GLY A 1 107 ? -9.887 7.954 -9.423 1.00 87.19 107 GLY A CA 1
ATOM 770 C C . GLY A 1 107 ? -9.463 8.016 -10.889 1.00 87.19 107 GLY A C 1
ATOM 771 O O . GLY A 1 107 ? -8.300 8.276 -11.189 1.00 87.19 107 GLY A O 1
ATOM 772 N N . GLY A 1 108 ? -10.406 7.781 -11.800 1.00 90.75 108 GLY A N 1
ATOM 773 C CA . GLY A 1 108 ? -10.131 7.751 -13.239 1.00 90.75 108 GLY A CA 1
ATOM 774 C C . GLY A 1 108 ? -9.602 6.403 -13.739 1.00 90.75 108 GLY A C 1
ATOM 775 O O . GLY A 1 108 ? -9.656 5.395 -13.035 1.00 90.75 108 GLY A O 1
ATOM 776 N N . LYS A 1 109 ? -9.147 6.390 -14.995 1.00 93.31 109 LYS A N 1
ATOM 777 C CA . LYS A 1 109 ? -8.559 5.216 -15.655 1.00 93.31 109 LYS A CA 1
ATOM 778 C C . LYS A 1 109 ? -7.035 5.325 -15.650 1.00 93.31 109 LYS A C 1
ATOM 780 O O . LYS A 1 109 ? -6.504 6.422 -15.801 1.00 93.31 109 LYS A O 1
ATOM 785 N N . THR A 1 110 ? -6.352 4.191 -15.541 1.00 94.69 110 THR A N 1
ATOM 786 C CA . THR A 1 110 ? -4.893 4.110 -15.693 1.00 94.69 110 THR A CA 1
ATOM 787 C C . THR A 1 110 ? -4.531 3.999 -17.172 1.00 94.69 110 THR A C 1
ATOM 789 O O . THR A 1 110 ? -5.098 3.170 -17.881 1.00 94.69 110 THR A O 1
ATOM 792 N N . GLY A 1 111 ? -3.588 4.820 -17.632 1.00 95.38 111 GLY A N 1
ATOM 793 C CA . GLY A 1 111 ? -2.965 4.705 -18.952 1.00 95.38 111 GLY A CA 1
ATOM 794 C C . GLY A 1 111 ? -1.489 4.336 -18.817 1.00 95.38 111 GLY A C 1
ATOM 795 O O . GLY A 1 111 ? -0.827 4.797 -17.890 1.00 95.38 111 GLY A O 1
ATOM 796 N N . PHE A 1 112 ? -0.984 3.513 -19.734 1.00 96.31 112 PHE A N 1
ATOM 797 C CA . PHE A 1 112 ? 0.433 3.158 -19.812 1.00 96.31 112 PHE A CA 1
ATOM 798 C C . PHE A 1 112 ? 1.103 4.059 -20.850 1.00 96.31 112 PHE A C 1
ATOM 800 O O . PHE A 1 112 ? 0.686 4.085 -22.007 1.00 96.31 112 PHE A O 1
ATOM 807 N N . LEU A 1 113 ? 2.119 4.813 -20.428 1.00 95.88 113 LEU A N 1
ATOM 808 C CA . LEU A 1 113 ? 2.926 5.660 -21.301 1.00 95.88 113 LEU A CA 1
ATOM 809 C C . LEU A 1 113 ? 4.332 5.071 -21.394 1.00 95.88 113 LEU A C 1
ATOM 811 O O . LEU A 1 113 ? 5.013 4.929 -20.381 1.00 95.88 113 LEU A O 1
ATOM 815 N N . PHE A 1 114 ? 4.756 4.753 -22.611 1.00 93.62 114 PHE A N 1
ATOM 816 C CA . PHE A 1 114 ? 6.089 4.235 -22.893 1.00 93.62 114 PHE A CA 1
ATOM 817 C C . PHE A 1 114 ? 6.985 5.403 -23.297 1.00 93.62 114 PHE A C 1
ATOM 819 O O . PHE A 1 114 ? 6.677 6.125 -24.248 1.00 93.62 114 PHE A O 1
ATOM 826 N N . SER A 1 115 ? 8.062 5.633 -22.545 1.00 91.94 115 SER A N 1
ATOM 827 C CA . SER A 1 115 ? 9.027 6.675 -22.883 1.00 91.94 115 SER A CA 1
ATOM 828 C C . SER A 1 115 ? 9.772 6.315 -24.167 1.00 91.94 115 SER A C 1
ATOM 830 O O . SER A 1 115 ? 10.089 5.154 -24.419 1.00 91.94 115 SER A O 1
ATOM 832 N N . GLY A 1 116 ? 10.044 7.326 -24.992 1.00 93.06 116 GLY A N 1
ATOM 833 C CA . GLY A 1 116 ? 10.918 7.173 -26.151 1.00 93.06 116 GLY A CA 1
ATOM 834 C C . GLY A 1 116 ? 12.396 7.110 -25.755 1.00 93.06 116 GLY A C 1
ATOM 835 O O . GLY A 1 116 ? 12.758 6.910 -24.594 1.00 93.06 116 GLY A O 1
ATOM 836 N N . GLN A 1 117 ? 13.268 7.344 -26.732 1.00 91.88 117 GLN A N 1
ATOM 837 C CA . GLN A 1 117 ? 14.708 7.441 -26.504 1.00 91.88 117 GLN A CA 1
ATOM 838 C C . GLN A 1 117 ? 15.053 8.609 -25.559 1.00 91.88 117 GLN A C 1
ATOM 840 O O . GLN A 1 117 ? 14.529 9.711 -25.709 1.00 91.88 117 GLN A O 1
ATOM 845 N N . GLY A 1 118 ? 15.982 8.383 -24.623 1.00 92.62 118 GLY A N 1
ATOM 846 C CA . GLY A 1 118 ? 16.549 9.408 -23.736 1.00 92.62 118 GLY A CA 1
ATOM 847 C C . GLY A 1 118 ? 16.321 9.166 -22.242 1.00 92.62 118 GLY A C 1
ATOM 848 O O . GLY A 1 118 ? 16.969 9.813 -21.426 1.00 92.62 118 GLY A O 1
ATOM 849 N N . SER A 1 119 ? 15.447 8.228 -21.866 1.00 92.00 119 SER A N 1
ATOM 850 C CA . SER A 1 119 ? 15.206 7.862 -20.461 1.00 92.00 119 SER A CA 1
ATOM 851 C C . SER A 1 119 ? 16.126 6.753 -19.944 1.00 92.00 119 SER A C 1
ATOM 853 O O . SER A 1 119 ? 16.078 6.421 -18.759 1.00 92.00 119 SER A O 1
ATOM 855 N N . GLN A 1 120 ? 16.923 6.134 -20.819 1.00 92.88 120 GLN A N 1
ATOM 856 C CA . GLN A 1 120 ? 17.788 5.025 -20.441 1.00 92.88 120 GLN A CA 1
ATOM 857 C C . GLN A 1 120 ? 18.938 5.489 -19.539 1.00 92.88 120 GLN A C 1
ATOM 859 O O . GLN A 1 120 ? 19.564 6.523 -19.768 1.00 92.88 120 GLN A O 1
ATOM 864 N N . ARG A 1 121 ? 19.250 4.671 -18.535 1.00 94.75 121 ARG A N 1
ATOM 865 C CA . ARG A 1 121 ? 20.409 4.817 -17.648 1.00 94.75 121 ARG A CA 1
ATOM 866 C C . ARG A 1 121 ? 21.154 3.490 -17.572 1.00 94.75 121 ARG A C 1
ATOM 868 O O . ARG A 1 121 ? 20.543 2.434 -17.740 1.00 94.75 121 ARG A O 1
ATOM 875 N N . LEU A 1 122 ? 22.462 3.539 -17.325 1.00 96.19 122 LEU A N 1
ATOM 876 C CA . LEU A 1 122 ? 23.268 2.325 -17.182 1.00 96.19 122 LEU A CA 1
ATOM 877 C C . LEU A 1 122 ? 22.683 1.441 -16.066 1.00 96.19 122 LEU A C 1
ATOM 879 O O . LEU A 1 122 ? 22.363 1.940 -14.988 1.00 96.19 122 LEU A O 1
ATOM 883 N N . GLY A 1 123 ? 22.506 0.148 -16.348 1.00 94.75 123 GLY A N 1
ATOM 884 C CA . GLY A 1 123 ? 21.944 -0.816 -15.396 1.00 94.75 123 GLY A CA 1
ATOM 885 C C . GLY A 1 123 ? 20.431 -0.714 -15.162 1.00 94.75 123 GLY A C 1
ATOM 886 O O . GLY A 1 123 ? 19.927 -1.330 -14.226 1.00 94.75 123 GLY A O 1
ATOM 887 N N . MET A 1 124 ? 19.683 0.045 -15.972 1.00 95.12 124 MET A N 1
ATOM 888 C CA . MET A 1 124 ? 18.220 0.103 -15.868 1.00 95.12 124 MET A CA 1
ATOM 889 C C . MET A 1 124 ? 17.603 -1.304 -15.908 1.00 95.12 124 MET A C 1
ATOM 891 O O . MET A 1 124 ? 17.893 -2.083 -16.807 1.00 95.12 124 MET A O 1
ATOM 895 N N . GLY A 1 125 ? 16.749 -1.615 -14.930 1.00 94.00 125 GLY A N 1
ATOM 896 C CA . GLY A 1 125 ? 16.047 -2.900 -14.842 1.00 94.00 125 GLY A CA 1
ATOM 897 C C . GLY A 1 125 ? 16.861 -4.054 -14.251 1.00 94.00 125 GLY A C 1
ATOM 898 O O . GLY A 1 125 ? 16.261 -5.053 -13.880 1.00 94.00 125 GLY A O 1
ATOM 899 N N . ARG A 1 126 ? 18.184 -3.919 -14.078 1.00 96.12 126 ARG A N 1
ATOM 900 C CA . ARG A 1 126 ? 19.038 -5.010 -13.581 1.00 96.12 126 ARG A CA 1
ATOM 901 C C . ARG A 1 126 ? 18.645 -5.497 -12.184 1.00 96.12 126 ARG A C 1
ATOM 903 O O .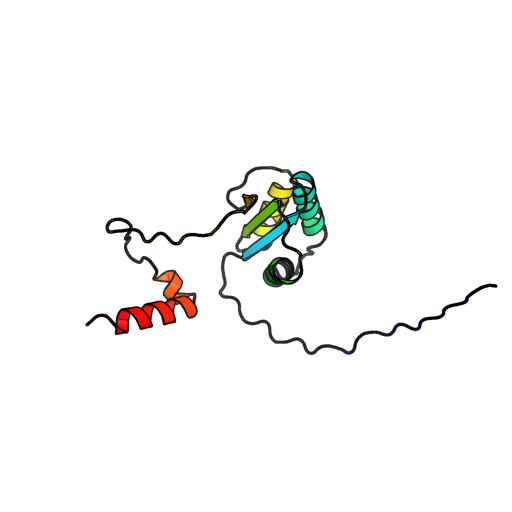 ARG A 1 126 ? 18.445 -6.685 -11.994 1.00 96.12 126 ARG A O 1
ATOM 910 N N . GLU A 1 127 ? 18.493 -4.584 -11.229 1.00 93.19 127 GLU A N 1
ATOM 911 C CA . GLU A 1 127 ? 18.091 -4.940 -9.857 1.00 93.19 127 GLU A CA 1
ATOM 912 C C . GLU A 1 127 ? 16.687 -5.565 -9.821 1.00 93.19 127 GLU A C 1
ATOM 914 O O . GLU A 1 127 ? 16.430 -6.465 -9.030 1.00 93.19 127 GLU A O 1
ATOM 919 N N . LEU A 1 128 ? 15.786 -5.134 -10.715 1.00 93.19 128 LEU A N 1
ATOM 920 C CA . LEU A 1 128 ? 14.452 -5.729 -10.829 1.00 93.19 128 LEU A CA 1
ATOM 921 C C . LEU A 1 128 ? 14.512 -7.147 -11.400 1.00 93.19 128 LEU A C 1
ATOM 923 O O . LEU A 1 128 ? 13.789 -8.014 -10.922 1.00 93.19 128 LEU A O 1
ATOM 927 N N . TYR A 1 129 ? 15.379 -7.377 -12.386 1.00 95.56 129 TYR A N 1
ATOM 928 C CA . TYR A 1 129 ? 15.643 -8.697 -12.952 1.00 95.56 129 TYR A CA 1
ATOM 929 C C . TYR A 1 129 ? 16.217 -9.650 -11.898 1.00 95.56 129 TYR A C 1
ATOM 931 O O . TYR A 1 129 ? 15.773 -10.786 -11.786 1.00 95.56 129 TYR A O 1
ATOM 939 N N . GLU A 1 130 ? 17.162 -9.181 -11.081 1.00 93.75 130 GLU A N 1
ATOM 940 C CA . GLU A 1 130 ? 17.777 -9.987 -10.020 1.00 93.75 130 GLU A CA 1
ATOM 941 C C . GLU A 1 130 ? 16.801 -10.283 -8.860 1.00 93.75 130 GLU A C 1
ATOM 943 O O . GLU A 1 130 ? 16.862 -11.364 -8.276 1.00 93.75 130 GLU A O 1
ATOM 948 N N . ALA A 1 131 ? 15.892 -9.357 -8.526 1.00 90.06 131 ALA A N 1
ATOM 949 C CA . ALA A 1 131 ? 15.014 -9.472 -7.357 1.00 90.06 131 ALA A CA 1
ATOM 950 C C . ALA A 1 131 ? 13.626 -10.081 -7.635 1.00 90.06 131 ALA A C 1
ATOM 952 O O . ALA A 1 131 ? 13.035 -10.681 -6.734 1.00 90.06 131 ALA A O 1
ATOM 953 N N . PHE A 1 132 ? 13.072 -9.914 -8.841 1.00 89.88 132 PHE A N 1
ATOM 954 C CA . PHE A 1 132 ? 11.679 -10.264 -9.138 1.00 89.88 132 PHE A CA 1
ATOM 955 C C . PHE A 1 132 ? 11.576 -11.214 -10.339 1.00 89.88 132 PHE A C 1
ATOM 957 O O . PHE A 1 132 ? 11.660 -10.754 -11.480 1.00 89.88 132 PHE A O 1
ATOM 964 N N . PRO A 1 133 ? 11.276 -12.511 -10.114 1.00 92.75 133 PRO A N 1
ATOM 965 C CA . PRO A 1 133 ? 11.151 -13.497 -11.191 1.00 92.75 133 PRO A CA 1
ATOM 966 C C . PRO A 1 133 ? 10.181 -13.074 -12.298 1.00 92.75 133 PRO A C 1
ATOM 968 O O . PRO A 1 133 ? 10.503 -13.174 -13.470 1.00 92.75 133 PRO A O 1
ATOM 971 N N . VAL A 1 134 ? 9.044 -12.465 -11.938 1.00 94.81 134 VAL A N 1
ATOM 972 C CA . VAL A 1 134 ? 8.066 -11.966 -12.922 1.00 94.81 134 VAL A CA 1
ATOM 973 C C . VAL A 1 134 ? 8.645 -10.915 -13.879 1.00 94.81 134 VAL A C 1
ATOM 975 O O . VAL A 1 134 ? 8.230 -10.835 -15.033 1.00 94.81 134 VAL A O 1
ATOM 978 N N . PHE A 1 135 ? 9.590 -10.092 -13.414 1.00 95.44 135 PHE A N 1
ATOM 979 C CA . PHE A 1 135 ? 10.267 -9.119 -14.267 1.00 95.44 13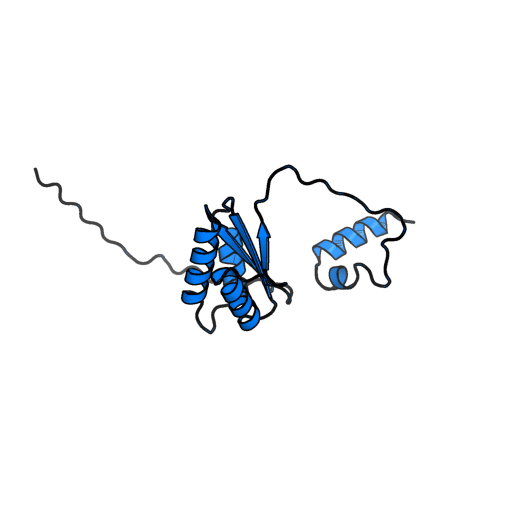5 PHE A CA 1
ATOM 980 C C . PHE A 1 135 ? 11.291 -9.817 -15.161 1.00 95.44 135 PHE A C 1
ATOM 982 O O . PHE A 1 135 ? 11.353 -9.505 -16.348 1.00 95.44 135 PHE A O 1
ATOM 989 N N . ALA A 1 136 ? 12.065 -10.754 -14.604 1.00 96.44 136 ALA A N 1
ATOM 990 C CA . ALA A 1 136 ? 13.053 -11.524 -15.350 1.00 96.44 136 ALA A CA 1
ATOM 991 C C . ALA A 1 136 ? 12.412 -12.330 -16.485 1.00 96.44 136 ALA A C 1
ATOM 993 O O . ALA A 1 136 ? 12.808 -12.176 -17.637 1.00 96.44 136 ALA A O 1
ATOM 994 N N . ASP A 1 137 ? 11.346 -13.073 -16.182 1.00 97.31 137 ASP A N 1
ATOM 995 C CA . ASP A 1 137 ? 10.614 -13.889 -17.152 1.00 97.31 137 ASP A CA 1
ATOM 996 C C . ASP A 1 137 ? 10.068 -13.034 -18.307 1.00 97.31 137 ASP A C 1
ATOM 998 O O . ASP A 1 137 ? 10.242 -13.364 -19.481 1.00 97.31 137 ASP A O 1
ATOM 1002 N N . ALA A 1 138 ? 9.443 -11.894 -17.986 1.00 97.50 138 ALA A N 1
ATOM 1003 C CA . ALA A 1 138 ? 8.911 -10.981 -18.995 1.00 97.50 138 ALA A CA 1
ATOM 1004 C C . ALA A 1 138 ? 10.019 -10.324 -19.835 1.00 97.50 138 ALA A C 1
ATOM 1006 O O . ALA A 1 138 ? 9.836 -10.091 -21.031 1.00 97.50 138 ALA A O 1
ATOM 1007 N N . TYR A 1 139 ? 11.163 -10.005 -19.224 1.00 96.69 139 TYR A N 1
ATOM 1008 C CA . TYR A 1 139 ? 12.313 -9.439 -19.924 1.00 96.69 139 TYR A CA 1
ATOM 1009 C C . TYR A 1 139 ? 12.922 -10.453 -20.901 1.00 96.69 139 TYR A C 1
ATOM 1011 O O . TYR A 1 139 ? 13.119 -10.129 -22.073 1.00 96.69 139 TYR A O 1
ATOM 1019 N N . ASP A 1 140 ? 13.145 -11.686 -20.447 1.00 97.19 140 ASP A N 1
ATOM 1020 C CA . ASP A 1 140 ? 13.716 -12.762 -21.257 1.00 97.19 140 ASP A CA 1
ATOM 1021 C C . ASP A 1 140 ? 12.799 -13.150 -22.420 1.00 97.19 140 ASP A C 1
ATOM 1023 O O . ASP A 1 140 ? 13.280 -13.357 -23.538 1.00 97.19 140 ASP A O 1
ATOM 1027 N N . GLU A 1 141 ? 11.476 -13.168 -22.209 1.00 97.50 141 GLU A N 1
ATOM 1028 C CA . GLU A 1 141 ? 10.508 -13.397 -23.287 1.00 97.50 141 GLU A CA 1
ATOM 1029 C C . GLU A 1 141 ? 10.645 -12.347 -24.398 1.00 97.50 141 GLU A C 1
ATOM 1031 O O . GLU A 1 141 ? 10.627 -12.695 -25.581 1.00 97.50 141 GLU A O 1
ATOM 1036 N N . VAL A 1 142 ? 10.801 -11.069 -24.039 1.00 96.06 142 VAL A N 1
ATOM 1037 C CA . VAL A 1 142 ? 10.983 -9.982 -25.013 1.00 96.06 142 VAL A CA 1
ATOM 1038 C C . VAL A 1 142 ? 12.325 -10.114 -25.730 1.00 96.06 142 VAL A C 1
ATOM 1040 O O . VAL A 1 142 ? 12.367 -9.995 -26.956 1.00 96.06 142 VAL A O 1
ATOM 1043 N N . CYS A 1 143 ? 13.409 -10.390 -25.002 1.00 96.06 143 CYS A N 1
ATOM 1044 C CA . CYS A 1 143 ? 14.738 -10.579 -25.584 1.00 96.06 143 CYS A CA 1
ATOM 1045 C C . CYS A 1 143 ? 14.782 -11.743 -26.576 1.00 96.06 143 CYS A C 1
ATOM 1047 O O . CYS A 1 143 ? 15.388 -11.602 -27.631 1.00 96.06 143 CYS A O 1
ATOM 1049 N N . ALA A 1 144 ? 14.077 -12.844 -26.310 1.00 96.75 144 ALA A N 1
ATOM 1050 C CA . ALA A 1 144 ? 13.990 -13.983 -27.224 1.00 96.75 144 ALA A CA 1
ATOM 1051 C C . ALA A 1 144 ? 13.288 -13.668 -28.565 1.00 96.75 144 ALA A C 1
ATOM 1053 O O . ALA A 1 144 ? 13.287 -14.505 -29.466 1.00 96.75 144 ALA A O 1
ATOM 1054 N N . ARG A 1 145 ? 12.657 -12.492 -28.709 1.00 96.44 145 ARG A N 1
ATOM 1055 C CA . ARG A 1 145 ? 12.046 -12.014 -29.965 1.00 96.44 145 ARG A CA 1
ATOM 1056 C C . ARG A 1 145 ? 12.934 -11.049 -30.749 1.00 96.44 145 ARG A C 1
ATOM 1058 O O . ARG A 1 145 ? 12.499 -10.563 -31.793 1.00 96.44 145 ARG A O 1
ATOM 1065 N N . LEU A 1 146 ? 14.115 -10.730 -30.232 1.00 89.25 146 LEU A N 1
ATOM 1066 C CA . LEU A 1 146 ? 15.098 -9.876 -30.881 1.00 89.25 146 LEU A CA 1
ATOM 1067 C C . LEU A 1 146 ? 16.234 -10.777 -31.387 1.00 89.25 146 LEU A C 1
ATOM 1069 O O . LEU A 1 146 ? 16.806 -11.521 -30.594 1.00 89.25 146 LEU A O 1
ATOM 1073 N N . ASP A 1 147 ? 16.495 -10.738 -32.696 1.00 68.56 147 ASP A N 1
ATOM 1074 C CA . ASP A 1 147 ? 17.581 -11.493 -33.349 1.00 68.56 147 ASP A CA 1
ATOM 1075 C C . ASP A 1 147 ? 18.979 -11.003 -32.927 1.00 68.56 147 ASP A C 1
ATOM 1077 O O . ASP A 1 147 ? 19.177 -9.764 -32.834 1.00 68.56 147 ASP A O 1
#

Foldseek 3Di:
DDDDDDDDDDDDDDDPDDDPDDAQADKAKQKFADQDLLVRLVVLVVVLVVDDPPPDPNVNRVCNVPVDDHYQKMKIQMDRDPVSSSVSSVCSNVVHDDPRMDIHRDDDDDDDDDDDPDPDDPCPCVVVLVRPVVSVVVVVVVVVPPD

Nearest PDB structures (foldseek):
  7s6d-assembly1_B  TM=8.867E-01  e=5.718E-09  Saccharopolyspora erythraea
  8ee1-assembly1_D-2  TM=8.618E-01  e=2.550E-08  Saccharopolyspora erythraea
  8ee1-assembly1_A  TM=8.046E-01  e=3.098E-08  Saccharopolyspora erythraea
  8g4u-assembly1_B  TM=8.640E-01  e=3.432E-07  Saccharopolyspora erythraea
  8g4u-assembly1_A  TM=8.590E-01  e=9.098E-07  Saccharopolyspora erythraea

Mean predicted aligned error: 6.29 Å

Radius of gyration: 21.53 Å; Cα contacts (8 Å, |Δi|>4): 141; chains: 1; bounding box: 67×42×60 Å

pLDDT: mean 91.89, std 9.08, range [57.78, 98.56]

Secondary structure (DSSP, 8-state):
----------PPPPPP-PPPP-PPSS-EEEEEEESSHHHHHHHHHHHHHHPPTT--HHHHHHHHHHHS---SEEEEEEESSHHHHHHHHHHHHHT---TTEEEE---S--------TT---TTTTHHHHHH-HHHHHHHHHHHTT--

Solvent-accessible surface area (backbone atoms only — not comparable to full-atom values): 9254 Å² total; per-residue (Å²): 137,85,86,84,84,87,85,88,86,77,82,78,79,87,73,82,80,73,80,78,77,84,68,76,83,58,79,43,56,42,46,48,49,17,92,36,73,66,50,34,20,50,50,32,48,52,48,62,74,63,64,52,92,89,60,58,61,65,57,53,20,49,46,36,65,73,74,47,78,86,45,61,30,34,37,37,29,45,26,70,46,64,68,48,36,51,52,38,33,49,30,47,35,72,70,46,91,51,95,38,47,51,73,50,65,87,77,86,83,91,80,90,83,80,80,68,92,84,79,80,56,95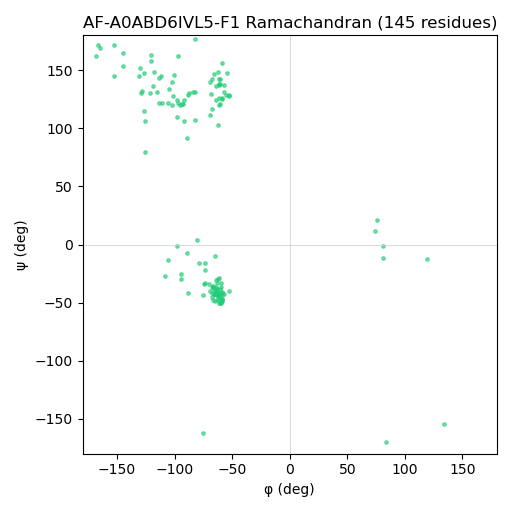,72,68,64,46,69,48,40,77,64,32,65,74,50,31,56,55,49,52,58,56,52,75,74,56,132